Protein AF-A0A3R9HZ18-F1 (afdb_monomer)

pLDDT: mean 84.77, std 11.57, range [44.03, 97.69]

Nearest PDB structures (foldseek):
  2whn-assembly1_A  TM=9.221E-01  e=3.610E-01  Thermus thermophilus HB8
  3jc8-assembly1_Ca  TM=9.256E-01  e=1.696E+00  Myxococcus xanthus DK 1622

Mean predicted aligned error: 9.54 Å

InterPro domains:
  IPR003004 GspF/PilC family [PTHR30012] (4-108)
  IPR018076 Type II secretion system protein GspF domain [PF00482] (3-101)

Organism: Streptococcus oralis (NCBI:txid1303)

Secondary structure (DSSP, 8-state):
------HHHHHHHHHHHHHHHTT--HHHHHHT-TTS-HHHHHHHHHHHHTT-HHHHHHHHHHHHHHHHHHHHHHHHHHHHHHHHHHHHHHHHHHHHHHHHHHHHHHHTT-

Foldseek 3Di:
DDDPPDPVVVVLVVVLVVCVVVVHDNLRSQVVDPPDDNVLSVLCVVCVVVVNSVVSVVVVVVVVVVVVVVVVVVVVVVVVVVVVVVVVVVVVVVVCVVVVVVVVVVVVPD

Sequence (110 aa):
MQEQGSQLFKEIGQDLAQALQNGRGFSQTIGTYPFFKKELSLIIEYGEVKSKLGSELEIYAEKTWEAFFTRVNRTMNLVQPLVFIFVALIIVLLYAAMLMPMYQNMEVNF

Structure (mmCIF, N/CA/C/O backbone):
data_AF-A0A3R9HZ18-F1
#
_entry.id   AF-A0A3R9HZ18-F1
#
loop_
_atom_site.group_PDB
_atom_site.id
_atom_site.type_symbol
_atom_site.label_atom_id
_atom_site.label_alt_id
_atom_site.label_comp_id
_atom_site.label_asym_id
_atom_site.label_entity_id
_atom_site.label_seq_id
_atom_site.pdbx_PDB_ins_code
_atom_site.Cartn_x
_atom_site.Cartn_y
_atom_site.Cartn_z
_atom_site.occupancy
_atom_site.B_iso_or_equiv
_atom_site.auth_seq_id
_atom_site.auth_comp_id
_atom_site.auth_asym_id
_atom_site.auth_atom_id
_atom_site.pdbx_PDB_model_num
ATOM 1 N N . MET A 1 1 ? -8.267 17.753 13.205 1.00 45.12 1 MET A N 1
ATOM 2 C CA . MET A 1 1 ? -9.116 16.699 12.593 1.00 45.12 1 MET A CA 1
ATOM 3 C C . MET A 1 1 ? -9.742 17.149 11.263 1.00 45.12 1 MET A C 1
ATOM 5 O O . MET A 1 1 ? -10.753 16.602 10.846 1.00 45.12 1 MET A O 1
ATOM 9 N N . GLN A 1 2 ? -9.157 18.132 10.575 1.00 44.34 2 GLN A N 1
ATOM 10 C CA . GLN A 1 2 ? -9.609 18.622 9.272 1.00 44.34 2 GLN A CA 1
ATOM 11 C C . GLN A 1 2 ? -8.512 18.290 8.255 1.00 44.34 2 GLN A C 1
ATOM 13 O O . GLN A 1 2 ? -7.344 18.343 8.621 1.00 44.34 2 GLN A O 1
ATOM 18 N N . GLU A 1 3 ? -8.920 17.926 7.035 1.00 44.03 3 GLU A N 1
ATOM 19 C CA . GLU A 1 3 ? -8.095 17.555 5.864 1.00 44.03 3 GLU A CA 1
ATOM 20 C C . GLU A 1 3 ? -7.810 16.057 5.620 1.00 44.03 3 GLU A C 1
ATOM 22 O O . GLU A 1 3 ? -6.730 15.673 5.190 1.00 44.03 3 GLU A O 1
ATOM 27 N N . GLN A 1 4 ? -8.819 15.187 5.766 1.00 54.44 4 GLN A N 1
ATOM 28 C CA . GLN A 1 4 ? -8.909 14.014 4.879 1.00 54.44 4 GLN A CA 1
ATOM 29 C C . GLN A 1 4 ? -9.895 14.330 3.745 1.00 54.44 4 GLN A C 1
ATOM 31 O O . GLN A 1 4 ? -11.082 14.559 3.983 1.00 54.44 4 GLN A O 1
ATOM 36 N N . GLY A 1 5 ? -9.381 14.415 2.515 1.00 56.19 5 GLY A N 1
ATOM 37 C CA . GLY A 1 5 ? -10.088 14.956 1.344 1.00 56.19 5 GLY A CA 1
ATOM 38 C C . GLY A 1 5 ? -11.115 14.032 0.684 1.00 56.19 5 GLY A C 1
ATOM 39 O O . GLY A 1 5 ? -11.757 14.435 -0.280 1.00 56.19 5 GLY A O 1
ATOM 40 N N . SER A 1 6 ? -11.297 12.804 1.168 1.00 71.62 6 SER A N 1
ATOM 41 C CA . SER A 1 6 ? -12.202 11.846 0.534 1.00 71.62 6 SER A CA 1
ATOM 42 C C . SER A 1 6 ? -13.584 11.888 1.185 1.00 71.62 6 SER A C 1
ATOM 44 O O . SER A 1 6 ? -13.751 11.551 2.359 1.00 71.62 6 SER A O 1
ATOM 46 N N . GLN A 1 7 ? -14.583 12.302 0.402 1.00 81.56 7 GLN A N 1
ATOM 47 C CA . GLN A 1 7 ? -15.997 12.319 0.786 1.00 81.56 7 GLN A CA 1
ATOM 48 C C . GLN A 1 7 ? -16.462 10.957 1.331 1.00 81.56 7 GLN A C 1
ATOM 50 O O . GLN A 1 7 ? -17.209 10.908 2.304 1.00 81.56 7 GLN A O 1
ATOM 55 N N . LEU A 1 8 ? -15.900 9.869 0.798 1.00 83.81 8 LEU A N 1
ATOM 56 C CA . LEU A 1 8 ? -16.158 8.503 1.240 1.00 83.81 8 LEU A CA 1
ATOM 57 C C . LEU A 1 8 ? -15.837 8.293 2.729 1.00 83.81 8 LEU A C 1
ATOM 59 O O . LEU A 1 8 ? -16.642 7.718 3.447 1.00 83.81 8 LEU A O 1
ATOM 63 N N . PHE A 1 9 ? -14.695 8.781 3.228 1.00 82.69 9 PHE A N 1
ATOM 64 C CA . PHE A 1 9 ? -14.335 8.602 4.644 1.00 82.69 9 PHE A CA 1
ATOM 65 C C . PHE A 1 9 ? -15.269 9.365 5.585 1.00 82.69 9 PHE A C 1
ATOM 67 O O . PHE A 1 9 ? -15.557 8.889 6.683 1.00 82.69 9 PHE A O 1
ATOM 74 N N . LYS A 1 10 ? -15.761 10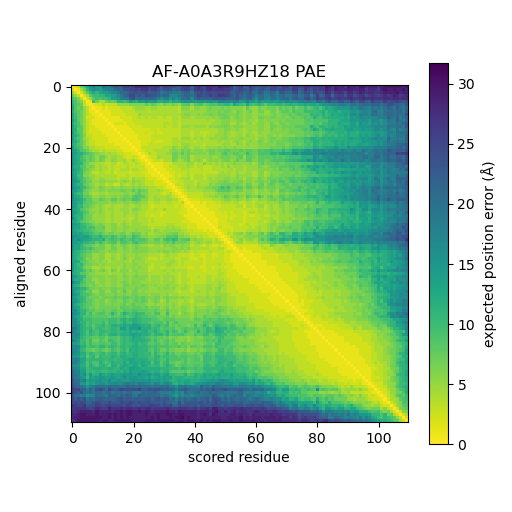.534 5.159 1.00 85.31 10 LYS A N 1
ATOM 75 C CA . LYS A 1 10 ? -16.756 11.292 5.927 1.00 85.31 10 LYS A CA 1
ATOM 76 C C . LYS A 1 10 ? -18.091 10.559 5.973 1.00 85.31 10 LYS A C 1
ATOM 78 O O . LYS A 1 10 ? -18.657 10.443 7.054 1.00 85.31 10 LYS A O 1
ATOM 83 N N . GLU A 1 11 ? -18.555 10.051 4.835 1.00 86.94 11 GLU A N 1
ATOM 84 C CA . GLU A 1 11 ? -19.799 9.278 4.752 1.00 86.94 11 GLU A CA 1
ATOM 85 C C . GLU A 1 11 ? -19.713 7.995 5.585 1.00 86.94 11 GLU A C 1
ATOM 87 O O . GLU A 1 11 ? -20.597 7.744 6.398 1.00 86.94 11 GLU A O 1
ATOM 92 N N . ILE A 1 12 ? -18.607 7.246 5.486 1.00 87.06 12 ILE A N 1
ATOM 93 C CA . ILE A 1 12 ? -18.365 6.056 6.317 1.00 87.06 12 ILE A CA 1
ATOM 94 C C . ILE A 1 12 ? -18.370 6.423 7.801 1.00 87.06 12 ILE A C 1
ATOM 96 O O . ILE A 1 12 ? -19.014 5.752 8.596 1.00 87.06 12 ILE A O 1
ATOM 100 N N . GLY A 1 13 ? -17.666 7.487 8.199 1.00 87.12 13 GLY A N 1
ATOM 101 C CA . GLY A 1 13 ? -17.616 7.908 9.599 1.00 87.12 13 GLY A CA 1
ATOM 102 C C . GLY A 1 13 ? -18.987 8.307 10.151 1.00 87.12 13 GLY A C 1
ATOM 103 O O . GLY A 1 13 ? -19.305 7.983 11.295 1.00 87.12 13 GLY A O 1
ATOM 104 N N . GLN A 1 14 ? -19.809 8.977 9.340 1.00 89.00 14 GLN A N 1
ATOM 105 C CA . GLN A 1 14 ? -21.178 9.348 9.704 1.00 89.00 14 GLN A CA 1
ATOM 106 C C . GLN A 1 14 ? -22.090 8.123 9.820 1.00 89.00 14 GLN A C 1
ATOM 108 O O . GLN A 1 14 ? -22.782 7.985 10.828 1.00 89.00 14 GLN A O 1
ATOM 113 N N . ASP A 1 15 ? -22.054 7.218 8.841 1.00 89.81 15 ASP A N 1
ATOM 114 C CA . ASP A 1 15 ? -22.836 5.977 8.854 1.00 89.81 15 ASP A CA 1
ATOM 115 C C . ASP A 1 15 ? -22.458 5.086 10.046 1.00 89.81 15 ASP A C 1
ATOM 117 O O . ASP A 1 15 ? -23.317 4.592 10.774 1.00 89.81 15 ASP A O 1
ATOM 121 N N . LEU A 1 16 ? -21.162 4.970 10.329 1.00 89.25 16 LEU A N 1
ATOM 122 C CA . LEU A 1 16 ? -20.624 4.218 11.458 1.00 89.25 16 LEU A CA 1
ATOM 123 C C . LEU A 1 16 ? -21.037 4.814 12.808 1.00 89.25 16 LEU A C 1
ATOM 125 O O . LEU A 1 16 ? -21.453 4.080 13.704 1.00 89.25 16 LEU A O 1
ATOM 129 N N . ALA A 1 17 ? -20.981 6.141 12.954 1.00 88.38 17 ALA A N 1
ATOM 130 C CA . ALA A 1 17 ? -21.457 6.826 14.153 1.00 88.38 17 ALA A CA 1
ATOM 131 C C . ALA A 1 17 ? -22.965 6.619 14.359 1.00 88.38 17 ALA A C 1
ATOM 133 O O . ALA A 1 17 ? -23.404 6.339 15.475 1.00 88.38 17 ALA A O 1
ATOM 134 N N . GLN A 1 18 ? -23.756 6.698 13.285 1.00 91.50 18 GLN A N 1
ATOM 135 C CA . GLN A 1 18 ? -25.194 6.450 13.335 1.00 91.50 18 GLN A CA 1
ATOM 136 C C . GLN A 1 18 ? -25.504 4.981 13.659 1.00 91.50 18 GLN A C 1
ATOM 138 O O . GLN A 1 18 ? -26.398 4.689 14.451 1.00 91.50 18 GLN A O 1
ATOM 143 N N . ALA A 1 19 ? -24.751 4.035 13.097 1.00 88.81 19 ALA A N 1
ATOM 144 C CA . ALA A 1 19 ? -24.893 2.615 13.387 1.00 88.81 19 ALA A CA 1
ATOM 145 C C . ALA A 1 19 ? -24.601 2.296 14.860 1.00 88.81 19 ALA A C 1
ATOM 147 O O . ALA A 1 19 ? -25.394 1.586 15.479 1.00 88.81 19 ALA A O 1
ATOM 148 N N . LEU A 1 20 ? -23.540 2.878 15.427 1.00 87.88 20 LEU A N 1
ATOM 149 C CA . LEU A 1 20 ? -23.200 2.746 16.845 1.00 87.88 20 LEU A CA 1
ATOM 150 C C . LEU A 1 20 ? -24.284 3.339 17.755 1.00 87.88 20 LEU A C 1
ATOM 152 O O . LEU A 1 20 ? -24.679 2.700 18.727 1.00 87.88 20 LEU A O 1
ATOM 156 N N . GLN A 1 21 ? -24.819 4.519 17.420 1.00 89.81 21 GLN A N 1
ATOM 157 C CA . GLN A 1 21 ? -25.942 5.124 18.156 1.00 89.81 21 GLN A CA 1
ATOM 158 C C . GLN A 1 21 ? -27.204 4.250 18.121 1.00 89.81 21 GLN A C 1
ATOM 160 O O . GLN A 1 21 ? -27.941 4.192 19.101 1.00 89.81 21 GLN A O 1
ATOM 165 N N . ASN A 1 22 ? -27.417 3.524 17.023 1.00 90.06 22 ASN A N 1
ATOM 166 C CA . ASN A 1 22 ? -28.520 2.577 16.861 1.00 90.06 22 ASN A CA 1
ATOM 167 C C . ASN A 1 22 ? -28.266 1.214 17.541 1.00 90.06 22 ASN A C 1
ATOM 169 O O . ASN A 1 22 ? -29.058 0.290 17.360 1.00 90.06 22 ASN A O 1
ATOM 173 N N . GLY A 1 23 ? -27.165 1.055 18.286 1.00 86.06 23 GLY A N 1
ATOM 174 C CA . GLY A 1 23 ? -26.821 -0.180 18.995 1.00 86.06 23 GLY A CA 1
ATOM 175 C C . GLY A 1 23 ? -26.231 -1.284 18.112 1.00 86.06 23 GLY A C 1
ATOM 176 O O . GLY A 1 23 ? -26.127 -2.426 18.556 1.00 86.06 23 GLY A O 1
ATOM 177 N N . ARG A 1 24 ? -25.842 -0.977 16.866 1.00 85.69 24 ARG A N 1
ATOM 178 C CA . ARG A 1 24 ? -25.114 -1.927 16.011 1.00 85.69 24 ARG A CA 1
ATOM 179 C C . ARG A 1 24 ? -23.641 -1.948 16.409 1.00 85.69 24 ARG A C 1
ATOM 181 O O . ARG A 1 24 ? -23.030 -0.898 16.587 1.00 85.69 24 ARG A O 1
ATOM 188 N N . GLY A 1 25 ? -23.071 -3.147 16.523 1.00 83.50 25 GLY A N 1
ATOM 189 C CA . GLY A 1 25 ? -21.670 -3.329 16.902 1.00 83.50 25 GLY A CA 1
ATOM 190 C C . GLY A 1 25 ? -20.698 -2.743 15.873 1.00 83.50 25 GLY A C 1
ATOM 191 O O . GLY A 1 25 ? -20.967 -2.744 14.663 1.00 83.50 25 GLY A O 1
ATOM 192 N N . PHE A 1 26 ? -19.545 -2.274 16.351 1.00 84.56 26 PHE A N 1
ATOM 193 C CA . PHE A 1 26 ? -18.519 -1.654 15.516 1.00 84.56 26 PHE A CA 1
ATOM 194 C C . PHE A 1 26 ? -17.956 -2.646 14.487 1.00 84.56 26 PHE A C 1
ATOM 196 O O . PHE A 1 26 ? -17.956 -2.361 13.287 1.00 84.56 26 PHE A O 1
ATOM 203 N N . SER A 1 27 ? -17.582 -3.851 14.940 1.00 84.31 27 SER A N 1
ATOM 204 C CA . SER A 1 27 ? -17.114 -4.940 14.068 1.00 84.31 27 SER A CA 1
ATOM 205 C C . SER A 1 27 ? -18.136 -5.303 12.984 1.00 84.31 27 SER A C 1
ATOM 207 O O . SER A 1 27 ? -17.784 -5.436 11.810 1.00 84.31 27 SER A O 1
ATOM 209 N N . GLN A 1 28 ? -19.416 -5.401 13.358 1.00 84.81 28 GLN A N 1
ATOM 210 C CA . GLN A 1 28 ? -20.486 -5.807 12.448 1.00 84.81 28 GLN A CA 1
ATOM 211 C C . GLN A 1 28 ? -20.697 -4.782 11.331 1.00 84.81 28 GLN A C 1
ATOM 213 O O . GLN A 1 28 ? -20.828 -5.161 10.170 1.00 84.81 28 GLN A O 1
ATOM 218 N N . THR A 1 29 ? -20.689 -3.491 11.672 1.00 86.69 29 THR A N 1
ATOM 219 C CA . THR A 1 29 ? -20.851 -2.404 10.695 1.00 86.69 29 THR A CA 1
ATOM 220 C C . THR A 1 29 ? -19.662 -2.363 9.739 1.00 86.69 29 THR A C 1
ATOM 222 O O . THR A 1 29 ? -19.850 -2.351 8.524 1.00 86.69 29 THR A O 1
ATOM 225 N N . ILE A 1 30 ? -18.436 -2.459 10.263 1.00 86.31 30 ILE A N 1
ATOM 226 C CA . ILE A 1 30 ? -17.222 -2.486 9.438 1.00 86.31 30 ILE A CA 1
ATOM 227 C C . ILE A 1 30 ? -17.195 -3.693 8.489 1.00 86.31 30 ILE A C 1
ATOM 229 O O . ILE A 1 30 ? -16.771 -3.560 7.342 1.00 86.31 30 ILE A O 1
ATOM 233 N N . GLY A 1 31 ? -17.699 -4.849 8.927 1.00 83.44 31 GLY A N 1
ATOM 234 C CA . GLY A 1 31 ? -17.797 -6.054 8.102 1.00 83.44 31 GLY A CA 1
ATOM 235 C C . GLY A 1 31 ? -18.764 -5.950 6.914 1.00 83.44 31 GLY A C 1
ATOM 236 O O . GLY A 1 31 ? -18.656 -6.753 5.988 1.00 83.44 31 GLY A O 1
ATOM 237 N N . THR A 1 32 ? -19.683 -4.975 6.898 1.00 84.06 32 THR A N 1
ATOM 238 C CA . THR A 1 32 ? -20.597 -4.756 5.756 1.00 84.06 32 THR A CA 1
ATOM 239 C C . THR A 1 32 ? -19.933 -4.056 4.573 1.00 84.06 32 THR A C 1
ATOM 241 O O . THR A 1 32 ? -20.415 -4.154 3.443 1.00 84.06 32 THR A O 1
ATOM 244 N N . TYR A 1 33 ? -18.812 -3.374 4.803 1.00 85.12 33 TYR A N 1
ATOM 245 C CA . TYR A 1 33 ? -18.120 -2.620 3.773 1.00 85.12 33 TYR A CA 1
ATOM 246 C C . TYR A 1 33 ? -17.221 -3.535 2.922 1.00 85.12 33 TYR A C 1
ATOM 248 O O . TYR A 1 33 ? -16.256 -4.103 3.435 1.00 85.12 33 TYR A O 1
ATOM 256 N N . PRO A 1 34 ? -17.451 -3.638 1.600 1.00 78.44 34 PRO A N 1
ATOM 257 C CA . PRO A 1 34 ? -16.718 -4.569 0.736 1.00 78.44 34 PRO A CA 1
ATOM 258 C C . PRO A 1 34 ? -15.253 -4.172 0.490 1.00 78.44 34 PRO A C 1
ATOM 260 O O . PRO A 1 34 ? -14.466 -4.984 0.010 1.00 78.44 34 PRO A O 1
ATOM 263 N N . PHE A 1 35 ? -14.884 -2.924 0.786 1.00 82.62 35 PHE A N 1
ATOM 264 C CA . PHE A 1 35 ? -13.529 -2.401 0.598 1.00 82.62 35 PHE A CA 1
ATOM 265 C C . PHE A 1 35 ? -12.614 -2.651 1.804 1.00 82.62 35 PHE A C 1
ATOM 267 O O . PHE A 1 35 ? -11.391 -2.602 1.660 1.00 82.62 35 PHE A O 1
ATOM 274 N N . PHE A 1 36 ? -13.175 -2.933 2.984 1.00 83.31 36 PHE A N 1
ATOM 275 C CA . PHE A 1 36 ? -12.381 -3.349 4.132 1.00 83.31 36 PHE A CA 1
ATOM 276 C C . PHE A 1 36 ? -12.120 -4.852 4.078 1.00 83.31 36 PHE A C 1
ATOM 278 O O . PHE A 1 36 ? -12.962 -5.657 3.679 1.00 83.31 36 PHE A O 1
ATOM 285 N N . LYS A 1 37 ? -10.924 -5.256 4.506 1.00 80.12 37 LYS A N 1
ATOM 286 C CA . LYS A 1 37 ? -10.615 -6.674 4.667 1.00 80.12 37 LYS A CA 1
ATOM 287 C C . LYS A 1 37 ? -11.423 -7.241 5.830 1.00 80.12 37 LYS A C 1
ATOM 289 O O . LYS A 1 37 ? -11.557 -6.591 6.863 1.00 80.12 37 LYS A O 1
ATOM 294 N N . LYS A 1 38 ? -11.846 -8.503 5.713 1.00 78.69 38 LYS A N 1
ATOM 295 C CA . LYS A 1 38 ? -12.473 -9.251 6.821 1.00 78.69 38 LYS A CA 1
ATOM 296 C C . LYS A 1 38 ? -11.598 -9.287 8.081 1.00 78.69 38 LYS A C 1
ATOM 298 O O . LYS A 1 38 ? -12.117 -9.313 9.188 1.00 78.69 38 LYS A O 1
ATOM 303 N N . GLU A 1 39 ? -10.278 -9.227 7.897 1.00 83.06 39 GLU A N 1
ATOM 304 C CA . GLU A 1 39 ? -9.284 -9.100 8.969 1.00 83.06 39 GLU A CA 1
ATOM 305 C C . GLU A 1 39 ? -9.566 -7.901 9.885 1.00 83.06 39 GLU A C 1
ATOM 307 O O . GLU A 1 39 ? -9.452 -8.035 11.096 1.00 83.06 39 GLU A O 1
ATOM 312 N N . LEU A 1 40 ? -9.992 -6.758 9.336 1.00 86.00 40 LEU A N 1
ATOM 313 C CA . LEU A 1 40 ? -10.269 -5.558 10.125 1.00 86.00 40 LEU A CA 1
ATOM 314 C C . LEU A 1 40 ? -11.445 -5.770 11.086 1.00 86.00 40 LEU A C 1
ATOM 316 O O . LEU A 1 40 ? -11.344 -5.409 12.251 1.00 86.00 40 LEU A O 1
ATOM 320 N N . SER A 1 41 ? -12.535 -6.387 10.622 1.00 86.25 41 SER A N 1
ATOM 321 C CA . SER A 1 41 ? -13.687 -6.717 11.476 1.00 86.25 41 SER A CA 1
ATOM 322 C C . SER A 1 41 ? -13.278 -7.652 12.623 1.00 86.25 41 SER A C 1
ATOM 324 O O . SER A 1 41 ? -13.625 -7.392 13.772 1.00 86.25 41 SER A O 1
ATOM 326 N N . LEU A 1 42 ? -12.441 -8.659 12.351 1.00 84.94 42 LEU A N 1
ATOM 327 C CA . LEU A 1 42 ? -11.936 -9.575 13.380 1.00 84.94 42 LEU A CA 1
ATOM 328 C C . LEU A 1 42 ? -11.033 -8.872 14.410 1.00 84.94 42 LEU A C 1
ATOM 330 O O . LEU A 1 42 ? -11.142 -9.118 15.610 1.00 84.94 42 LEU A O 1
ATOM 334 N N . ILE A 1 43 ? -10.146 -7.987 13.949 1.00 86.56 43 ILE A N 1
ATOM 335 C CA . ILE A 1 43 ? -9.252 -7.195 14.808 1.00 86.56 43 ILE A CA 1
ATOM 336 C C . ILE A 1 43 ? -10.065 -6.255 15.698 1.00 86.56 43 ILE A C 1
ATOM 338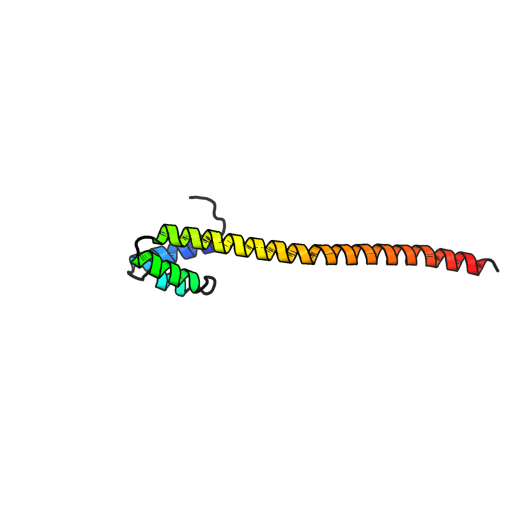 O O . ILE A 1 43 ? -9.761 -6.105 16.880 1.00 86.56 43 ILE A O 1
ATOM 342 N N . ILE A 1 44 ? -11.127 -5.666 15.147 1.00 87.88 44 ILE A N 1
ATOM 343 C CA . ILE A 1 44 ? -12.049 -4.823 15.899 1.00 87.88 44 ILE A CA 1
ATOM 344 C C . ILE A 1 44 ? -12.766 -5.628 16.981 1.00 87.88 44 ILE A C 1
ATOM 346 O O . ILE A 1 44 ? -12.732 -5.232 18.140 1.00 87.88 44 ILE A O 1
ATOM 350 N N . GLU A 1 45 ? -13.359 -6.768 16.630 1.00 87.00 45 GLU A N 1
ATOM 351 C CA . GLU A 1 45 ? -14.069 -7.633 17.579 1.00 87.00 45 GLU A CA 1
ATOM 352 C C . GLU A 1 45 ? -13.151 -8.078 18.727 1.00 87.00 45 GLU A C 1
ATOM 354 O O . GLU A 1 45 ? -13.494 -7.974 19.906 1.00 87.00 45 GLU A O 1
ATOM 359 N N . TYR A 1 46 ? -11.930 -8.498 18.395 1.00 86.06 46 TYR A N 1
ATOM 360 C CA . TYR A 1 46 ? -10.931 -8.895 19.381 1.00 86.06 46 TYR A CA 1
ATOM 361 C C . TYR A 1 46 ? -10.479 -7.727 20.267 1.00 86.06 46 TYR A C 1
ATOM 363 O O . TYR A 1 46 ? -10.319 -7.874 21.483 1.00 86.06 46 TYR A O 1
ATOM 371 N N . GLY A 1 47 ? -10.283 -6.557 19.659 1.00 85.19 47 GLY A N 1
ATOM 372 C CA . GLY A 1 47 ? -9.902 -5.325 20.333 1.00 85.19 47 GLY A CA 1
ATOM 373 C C . GLY A 1 47 ? -10.990 -4.789 21.264 1.00 85.19 47 GLY A C 1
ATOM 374 O O . GLY A 1 47 ? -10.659 -4.298 22.345 1.00 85.19 47 GLY A O 1
ATOM 375 N N . GLU A 1 48 ? -12.265 -4.918 20.888 1.00 84.62 48 GLU A N 1
ATOM 376 C CA . GLU A 1 48 ? -13.426 -4.581 21.722 1.00 84.62 48 GLU A CA 1
ATOM 377 C C . GLU A 1 48 ? -13.492 -5.490 22.956 1.00 84.62 48 GLU A C 1
ATOM 379 O O . GLU A 1 48 ? -13.554 -4.988 24.077 1.00 84.62 48 GLU A O 1
ATOM 384 N N . VAL A 1 49 ? -13.371 -6.813 22.780 1.00 84.88 49 VAL A N 1
ATOM 385 C CA . VAL A 1 49 ? -13.395 -7.784 23.894 1.00 84.88 49 VAL A CA 1
ATOM 386 C C . VAL A 1 49 ? -12.243 -7.561 24.879 1.00 84.88 49 VAL A C 1
ATOM 388 O O . VAL A 1 49 ? -12.394 -7.767 26.083 1.00 84.88 49 VAL A O 1
ATOM 391 N N . LYS A 1 50 ? -11.078 -7.132 24.386 1.00 84.00 50 LYS A N 1
ATOM 392 C CA . LYS A 1 50 ? -9.886 -6.881 25.209 1.00 84.00 50 LYS A CA 1
ATOM 393 C C . LYS A 1 50 ? -9.749 -5.443 25.709 1.00 84.00 50 LYS A C 1
ATOM 395 O O . LYS A 1 50 ? -8.740 -5.146 26.351 1.00 84.00 50 LYS A O 1
ATOM 400 N N . SER A 1 51 ? -10.692 -4.551 25.395 1.00 83.06 51 SER A N 1
ATOM 401 C CA . SER A 1 51 ? -10.582 -3.101 25.636 1.00 83.06 51 SER A CA 1
ATOM 402 C C . SER A 1 51 ? -9.277 -2.484 25.098 1.00 83.06 51 SER A C 1
ATOM 404 O O . SER A 1 51 ? -8.756 -1.516 25.648 1.00 83.06 51 SER A O 1
ATOM 406 N N . LYS A 1 52 ? -8.722 -3.061 24.024 1.00 87.50 52 LYS A N 1
ATOM 407 C CA . LYS A 1 52 ? -7.446 -2.678 23.386 1.00 87.50 52 LYS A CA 1
ATOM 408 C C . LYS A 1 52 ? -7.598 -2.293 21.915 1.00 87.50 52 LYS A C 1
ATOM 410 O O . LYS A 1 52 ? -6.607 -2.197 21.198 1.00 87.50 52 LYS A O 1
ATOM 415 N N . LEU A 1 53 ? -8.828 -2.025 21.486 1.00 86.75 53 LEU A N 1
ATOM 416 C CA . LEU A 1 53 ? -9.191 -1.682 20.114 1.00 86.75 53 LEU A CA 1
ATOM 417 C C . LEU A 1 53 ? -8.244 -0.669 19.456 1.00 86.75 53 LEU A C 1
ATOM 419 O O . LEU A 1 53 ? -7.782 -0.910 18.348 1.00 86.75 53 LEU A O 1
ATOM 423 N N . GLY A 1 54 ? -7.916 0.430 20.142 1.00 85.19 54 GLY A N 1
ATOM 424 C CA . GLY A 1 54 ? -7.024 1.457 19.591 1.00 85.19 54 GLY A CA 1
ATOM 425 C C . GLY A 1 54 ? -5.633 0.925 19.232 1.00 85.19 54 GLY A C 1
ATOM 426 O O . GLY A 1 54 ? -5.148 1.187 18.138 1.00 85.19 54 GLY A O 1
ATOM 427 N N . SER A 1 55 ? -5.029 0.123 20.113 1.00 87.75 55 SER A N 1
ATOM 428 C CA . SER A 1 55 ? -3.695 -0.451 19.891 1.00 87.75 55 SER A CA 1
ATOM 429 C C . SER A 1 55 ? -3.704 -1.506 18.782 1.00 87.75 55 SER A C 1
ATOM 431 O O . SER A 1 55 ? -2.804 -1.535 17.950 1.00 87.75 55 SER A O 1
ATOM 433 N N . GLU A 1 56 ? -4.741 -2.341 18.726 1.00 87.94 56 GLU A N 1
ATOM 434 C CA . GLU A 1 56 ? -4.889 -3.352 17.674 1.00 87.94 56 GLU A CA 1
ATOM 435 C C . GLU A 1 56 ? -5.113 -2.708 16.291 1.00 87.94 56 GLU A C 1
ATOM 437 O O . GLU A 1 56 ? -4.546 -3.151 15.289 1.00 87.94 56 GLU A O 1
ATOM 442 N N . LEU A 1 57 ? -5.885 -1.616 16.230 1.00 88.19 57 LEU A N 1
ATOM 443 C CA . LEU A 1 57 ? -6.077 -0.831 15.007 1.00 88.19 57 LEU A CA 1
ATOM 444 C C . LEU A 1 57 ? -4.793 -0.132 14.550 1.00 88.19 57 LEU A C 1
ATOM 446 O O . LEU A 1 57 ? -4.542 -0.065 13.348 1.00 88.19 57 LEU A O 1
ATOM 450 N N . GLU A 1 58 ? -3.979 0.364 15.481 1.00 88.69 58 GLU A N 1
ATOM 451 C CA . GLU A 1 58 ? -2.678 0.968 15.177 1.00 88.69 58 GLU A CA 1
ATOM 452 C C . GLU A 1 58 ? -1.720 -0.059 14.559 1.00 88.69 58 GLU A C 1
ATOM 454 O O . GLU A 1 58 ? -1.177 0.174 13.479 1.00 88.69 58 GLU A O 1
ATOM 459 N N . ILE A 1 59 ? -1.618 -1.250 15.161 1.00 89.12 59 ILE A N 1
ATOM 460 C CA . ILE A 1 59 ? -0.825 -2.366 14.621 1.00 89.12 59 ILE A CA 1
ATOM 461 C C . ILE A 1 59 ? -1.331 -2.775 13.231 1.00 89.12 59 ILE A C 1
ATOM 463 O O . ILE A 1 59 ? -0.545 -3.035 12.316 1.00 89.12 59 ILE A O 1
ATOM 467 N N . TYR A 1 60 ? -2.651 -2.845 13.045 1.00 89.19 60 TYR A N 1
ATOM 468 C CA . TYR A 1 60 ? -3.237 -3.155 11.743 1.00 89.19 60 TYR A CA 1
ATOM 469 C C . TYR A 1 60 ? -2.899 -2.096 10.687 1.00 89.19 60 TYR A C 1
ATOM 471 O O . TYR A 1 60 ? -2.581 -2.445 9.543 1.00 89.19 60 TYR A O 1
ATOM 479 N N . ALA A 1 61 ? -2.963 -0.815 11.055 1.00 87.94 61 ALA A N 1
ATOM 480 C CA . ALA A 1 61 ? -2.620 0.288 10.171 1.00 87.94 61 ALA A CA 1
ATOM 481 C C . ALA A 1 61 ? -1.149 0.208 9.745 1.00 87.94 61 ALA A C 1
ATOM 483 O O . ALA A 1 61 ? -0.869 0.272 8.549 1.00 87.94 61 ALA A O 1
ATOM 484 N N . GLU A 1 62 ? -0.235 -0.031 10.689 1.00 91.00 62 GLU A N 1
ATOM 485 C CA . GL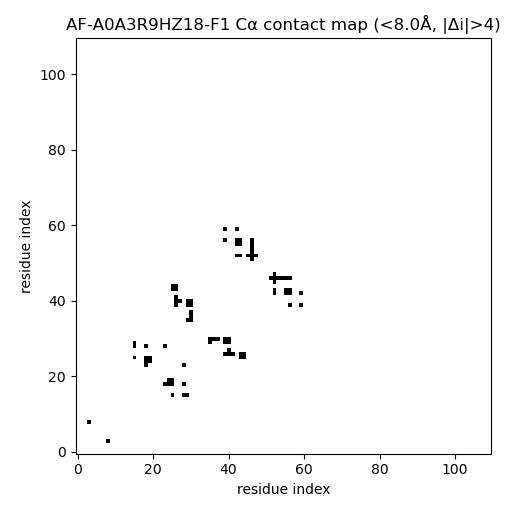U A 1 62 ? 1.197 -0.181 10.419 1.00 91.00 62 GLU A CA 1
ATOM 486 C C . GLU A 1 62 ? 1.480 -1.356 9.471 1.00 91.00 62 GLU A C 1
ATOM 488 O O . GLU A 1 62 ? 2.122 -1.182 8.435 1.00 91.00 6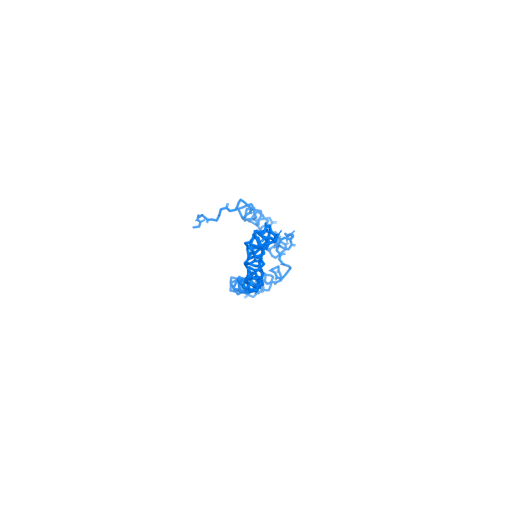2 GLU A O 1
ATOM 493 N N . LYS A 1 63 ? 0.901 -2.535 9.732 1.00 88.88 63 LYS A N 1
ATOM 494 C CA . LYS A 1 63 ? 1.046 -3.702 8.842 1.00 88.88 63 LYS A CA 1
ATOM 495 C C . LYS A 1 63 ? 0.484 -3.458 7.447 1.00 88.88 63 LYS A C 1
ATOM 497 O O . LYS A 1 63 ? 1.062 -3.885 6.447 1.00 88.88 63 LYS A O 1
ATOM 502 N N . THR A 1 64 ? -0.668 -2.796 7.360 1.00 89.12 64 THR A N 1
ATOM 503 C CA . THR A 1 64 ? -1.294 -2.474 6.071 1.00 89.12 64 THR A CA 1
ATOM 504 C C . THR A 1 64 ? -0.431 -1.491 5.285 1.00 89.12 64 THR A C 1
ATOM 506 O O . THR A 1 64 ? -0.273 -1.641 4.072 1.00 89.12 64 THR A O 1
ATOM 509 N N . TRP A 1 65 ? 0.165 -0.524 5.979 1.00 90.44 65 TRP A N 1
ATOM 510 C CA . TRP A 1 65 ? 1.081 0.457 5.416 1.00 90.44 65 TRP A CA 1
ATOM 511 C C . TRP A 1 65 ? 2.369 -0.187 4.897 1.00 90.44 65 TRP A C 1
ATOM 513 O O . TRP A 1 65 ? 2.762 0.049 3.754 1.00 90.44 65 TRP A O 1
ATOM 523 N N . GLU A 1 66 ? 2.978 -1.076 5.680 1.00 92.19 66 GLU A N 1
ATOM 524 C CA . GLU A 1 66 ? 4.169 -1.826 5.279 1.00 92.19 66 GLU A CA 1
ATOM 525 C C . GLU A 1 66 ? 3.887 -2.731 4.069 1.00 92.19 66 GLU A C 1
ATOM 527 O O . GLU A 1 66 ? 4.651 -2.751 3.099 1.00 92.19 66 GLU A O 1
ATOM 532 N N . ALA A 1 67 ? 2.748 -3.431 4.063 1.00 89.69 67 ALA A N 1
ATOM 533 C CA . ALA A 1 67 ? 2.338 -4.267 2.938 1.00 89.69 67 ALA A CA 1
ATOM 534 C C .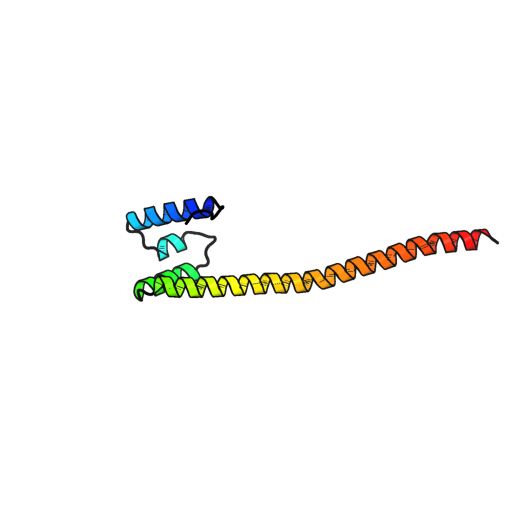 ALA A 1 67 ? 2.080 -3.439 1.666 1.00 89.69 67 ALA A C 1
ATOM 536 O O . ALA A 1 67 ? 2.439 -3.863 0.561 1.00 89.69 67 ALA A O 1
ATOM 537 N N . PHE A 1 68 ? 1.484 -2.251 1.810 1.00 90.62 68 PHE A N 1
ATOM 538 C CA . PHE A 1 68 ? 1.289 -1.309 0.711 1.00 90.62 68 PHE A CA 1
ATOM 539 C C . PHE A 1 68 ? 2.632 -0.864 0.127 1.00 90.62 68 PHE A C 1
ATOM 541 O O . PHE A 1 68 ? 2.859 -1.033 -1.073 1.00 90.62 68 PHE A O 1
ATOM 548 N N . PHE A 1 69 ? 3.550 -0.386 0.969 1.00 93.00 69 PHE A N 1
ATOM 549 C CA . PHE A 1 69 ? 4.883 0.028 0.533 1.00 93.00 69 PHE A CA 1
ATOM 550 C C . PHE A 1 69 ? 5.665 -1.106 -0.116 1.00 93.00 69 PHE A C 1
ATOM 552 O O . PHE A 1 69 ? 6.259 -0.916 -1.175 1.00 93.00 69 PHE A O 1
ATOM 559 N N . THR A 1 70 ? 5.605 -2.309 0.452 1.00 93.50 70 THR A N 1
ATOM 560 C CA . THR A 1 70 ? 6.232 -3.502 -0.124 1.00 93.50 70 THR A CA 1
ATOM 561 C C . THR A 1 70 ? 5.711 -3.779 -1.534 1.00 93.50 70 THR A C 1
ATOM 563 O O . THR A 1 70 ? 6.489 -4.053 -2.453 1.00 93.50 70 THR A O 1
ATOM 566 N N . ARG A 1 71 ? 4.394 -3.669 -1.748 1.00 90.88 71 ARG A N 1
ATOM 567 C CA . ARG A 1 71 ? 3.776 -3.869 -3.065 1.00 90.88 71 ARG A CA 1
ATOM 568 C C . ARG A 1 71 ? 4.175 -2.779 -4.061 1.00 90.88 71 ARG A C 1
ATOM 570 O O . ARG A 1 71 ? 4.457 -3.095 -5.220 1.00 90.88 71 ARG A O 1
ATOM 577 N N . VAL A 1 72 ? 4.228 -1.523 -3.620 1.00 92.19 72 VAL A N 1
ATOM 578 C CA . VAL A 1 72 ? 4.695 -0.390 -4.435 1.00 92.19 72 VAL A CA 1
ATOM 579 C C . VAL A 1 72 ? 6.153 -0.597 -4.839 1.00 92.19 72 VAL A C 1
ATOM 581 O O . VAL A 1 72 ? 6.464 -0.565 -6.027 1.00 92.19 72 VAL A O 1
ATOM 584 N N . ASN A 1 73 ? 7.027 -0.915 -3.885 1.00 92.50 73 ASN A N 1
ATOM 585 C CA . ASN A 1 73 ? 8.448 -1.132 -4.139 1.00 92.50 73 ASN A CA 1
ATOM 586 C C . ASN A 1 73 ? 8.687 -2.309 -5.096 1.00 92.50 73 ASN A C 1
ATOM 588 O O . ASN A 1 73 ? 9.464 -2.213 -6.042 1.00 92.50 73 ASN A O 1
ATOM 592 N N . ARG A 1 74 ? 7.944 -3.410 -4.925 1.00 92.25 74 ARG A N 1
ATOM 593 C CA . ARG A 1 74 ? 7.997 -4.551 -5.850 1.00 92.25 74 ARG A CA 1
ATOM 594 C C . ARG A 1 74 ? 7.571 -4.170 -7.267 1.00 92.25 74 ARG A C 1
ATOM 596 O O . ARG A 1 74 ? 8.160 -4.658 -8.226 1.00 92.25 74 ARG A O 1
ATOM 603 N N . THR A 1 75 ? 6.566 -3.308 -7.400 1.00 91.12 75 THR A N 1
ATOM 604 C CA . THR A 1 75 ? 6.133 -2.791 -8.706 1.00 91.12 75 THR A CA 1
ATOM 605 C C . THR A 1 75 ? 7.225 -1.916 -9.317 1.00 91.12 75 THR A C 1
ATOM 607 O O . THR A 1 75 ? 7.565 -2.095 -10.483 1.00 91.12 75 THR A O 1
ATOM 610 N N . MET A 1 76 ? 7.849 -1.046 -8.520 1.00 91.75 76 MET A N 1
ATOM 611 C CA . MET A 1 76 ? 8.962 -0.196 -8.953 1.00 91.75 76 MET A CA 1
ATOM 612 C C . MET A 1 76 ? 10.151 -1.018 -9.479 1.00 91.75 76 MET A C 1
ATOM 614 O O . MET A 1 76 ? 10.695 -0.714 -10.540 1.00 91.75 76 MET A O 1
ATOM 618 N N . ASN A 1 77 ? 10.474 -2.131 -8.811 1.00 91.62 77 ASN A N 1
ATOM 619 C CA . ASN A 1 77 ? 11.521 -3.062 -9.245 1.00 91.62 77 ASN A CA 1
ATOM 620 C C . ASN A 1 77 ? 11.235 -3.732 -10.601 1.00 91.62 77 ASN A C 1
ATOM 622 O O . ASN A 1 77 ? 12.172 -4.177 -11.256 1.00 91.62 77 ASN A O 1
ATOM 626 N N . LEU A 1 78 ? 9.971 -3.816 -11.032 1.00 90.75 78 LEU A N 1
ATOM 627 C CA . LEU A 1 78 ? 9.594 -4.30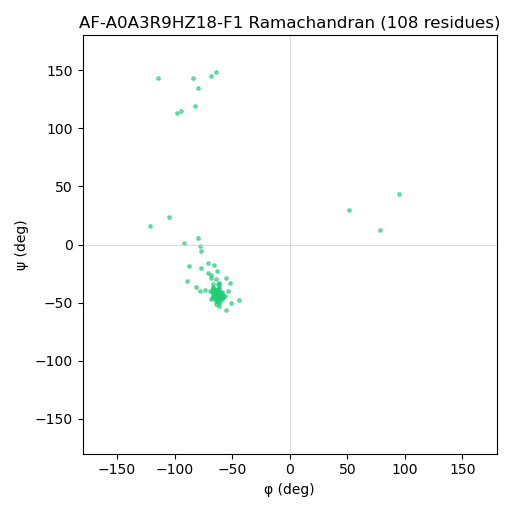8 -12.366 1.00 90.75 78 LEU A CA 1
ATOM 628 C C . LEU A 1 78 ? 9.538 -3.187 -13.409 1.00 90.75 78 LEU A C 1
ATOM 630 O O . LEU A 1 78 ? 9.843 -3.417 -14.577 1.00 90.75 78 LEU A O 1
ATOM 634 N N . VAL A 1 79 ? 9.182 -1.970 -12.997 1.00 94.12 79 VAL A N 1
ATOM 635 C CA . VAL A 1 79 ? 9.179 -0.794 -13.878 1.00 94.12 79 VAL A CA 1
ATOM 636 C C . VAL A 1 79 ? 10.595 -0.473 -14.357 1.00 94.12 79 VAL A C 1
ATOM 638 O O . VAL A 1 79 ? 10.790 -0.192 -15.536 1.00 94.12 79 VAL A O 1
ATOM 641 N N . GLN A 1 80 ? 11.597 -0.580 -13.482 1.00 90.94 80 GLN A N 1
ATOM 642 C CA . GLN A 1 80 ? 12.991 -0.297 -13.828 1.00 90.94 80 GLN A CA 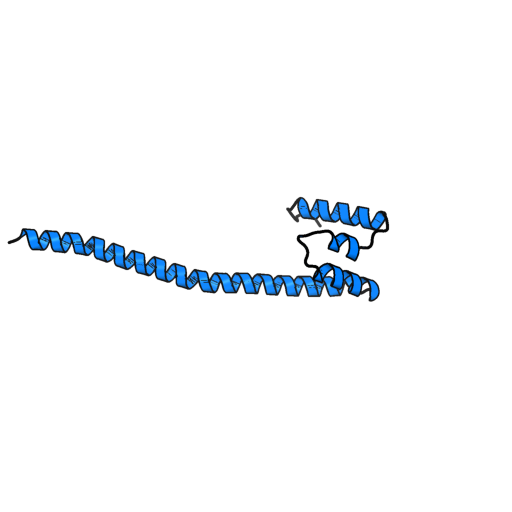1
ATOM 643 C C . GLN A 1 80 ? 13.515 -1.106 -15.039 1.00 90.94 80 GLN A C 1
ATOM 645 O O . GLN A 1 80 ? 13.944 -0.479 -16.010 1.00 90.94 80 GLN A O 1
ATOM 650 N N . PRO A 1 81 ? 13.478 -2.456 -15.066 1.00 94.38 81 PRO A N 1
ATOM 651 C CA . PRO A 1 81 ? 13.948 -3.223 -16.222 1.00 94.38 81 PRO A CA 1
ATOM 652 C C . PRO A 1 81 ? 13.139 -2.943 -17.496 1.00 94.38 81 PRO A C 1
ATOM 654 O O . PRO A 1 81 ? 13.720 -2.908 -18.578 1.00 94.38 81 PRO A O 1
ATOM 657 N N . LEU A 1 82 ? 11.831 -2.679 -17.389 1.00 96.44 82 LEU A N 1
ATOM 658 C CA . LEU A 1 82 ? 11.002 -2.281 -18.534 1.00 96.44 82 LEU A CA 1
ATOM 659 C C . LEU A 1 82 ? 11.487 -0.971 -19.167 1.00 96.44 82 LEU A C 1
ATOM 661 O O . LEU A 1 82 ? 11.623 -0.897 -20.388 1.00 96.44 82 LEU A O 1
ATOM 665 N N . VAL A 1 83 ? 11.796 0.037 -18.345 1.00 96.31 83 VAL A N 1
ATOM 666 C CA . VAL A 1 83 ? 12.337 1.319 -18.820 1.00 96.31 83 VAL A CA 1
ATOM 667 C C . VAL A 1 83 ? 13.687 1.117 -19.509 1.00 96.31 83 VAL A C 1
ATOM 669 O O . VAL A 1 83 ? 13.905 1.663 -20.588 1.00 96.31 83 VAL A O 1
ATOM 672 N N . PHE A 1 84 ? 14.575 0.291 -18.948 1.00 96.69 84 PHE A N 1
ATOM 673 C CA . PHE A 1 84 ? 15.869 -0.002 -19.574 1.00 96.69 84 PHE A CA 1
ATOM 674 C C . PHE A 1 84 ? 15.731 -0.699 -20.930 1.00 96.69 84 PHE A C 1
ATOM 676 O O . PHE A 1 84 ? 16.403 -0.304 -21.881 1.00 96.69 84 PHE A O 1
ATOM 683 N N . ILE A 1 85 ? 14.847 -1.696 -21.045 1.00 97.00 85 ILE A N 1
ATOM 684 C CA . ILE A 1 85 ? 14.586 -2.378 -22.321 1.00 97.00 85 ILE A CA 1
ATOM 685 C C . ILE A 1 85 ? 14.031 -1.389 -23.350 1.00 97.00 85 ILE A C 1
ATOM 687 O O . ILE A 1 85 ? 14.476 -1.377 -24.496 1.00 97.00 85 ILE A O 1
ATOM 691 N N . PHE A 1 86 ? 13.105 -0.522 -22.939 1.00 97.31 86 PHE A N 1
ATOM 692 C CA . PHE A 1 86 ? 12.541 0.506 -23.808 1.00 97.31 86 PHE A CA 1
ATOM 693 C C . PHE A 1 86 ? 13.612 1.478 -24.328 1.00 97.31 86 PHE A C 1
ATOM 695 O O . PHE A 1 86 ? 13.686 1.731 -25.530 1.00 97.31 86 PHE A O 1
ATOM 702 N N . VAL A 1 87 ? 14.497 1.964 -23.451 1.00 97.69 87 VAL A N 1
ATOM 703 C CA . VAL A 1 87 ? 15.615 2.839 -23.839 1.00 97.69 87 VAL A CA 1
ATOM 704 C C . VAL A 1 87 ? 16.591 2.120 -24.776 1.00 97.69 87 VAL A C 1
ATOM 706 O O . VAL A 1 87 ? 16.989 2.688 -25.792 1.00 97.69 87 VAL A O 1
ATOM 709 N N . ALA A 1 88 ? 16.945 0.865 -24.487 1.00 97.06 88 ALA A N 1
ATOM 710 C CA . ALA A 1 88 ? 17.832 0.074 -25.341 1.00 97.06 88 ALA A CA 1
ATOM 711 C C . ALA A 1 88 ? 17.253 -0.117 -26.753 1.00 97.06 88 ALA A C 1
ATOM 713 O O . ALA A 1 88 ? 17.969 0.048 -27.741 1.00 97.06 88 ALA A O 1
ATOM 714 N N . LEU A 1 89 ? 15.949 -0.396 -26.860 1.00 97.44 89 LEU A N 1
ATOM 715 C CA . LEU A 1 89 ? 15.255 -0.499 -28.145 1.00 97.44 89 LEU A CA 1
ATOM 716 C C . LEU A 1 89 ? 15.305 0.815 -28.929 1.00 97.44 89 LEU A C 1
ATOM 718 O O . LEU A 1 89 ? 15.597 0.793 -30.123 1.00 97.44 89 LEU A O 1
ATOM 722 N N . ILE A 1 90 ? 15.080 1.956 -28.270 1.00 97.19 90 ILE A N 1
ATOM 723 C CA . ILE A 1 90 ? 15.182 3.273 -28.915 1.00 97.19 90 ILE A CA 1
ATOM 724 C C . ILE A 1 90 ? 16.583 3.486 -29.497 1.00 97.19 90 ILE A C 1
ATOM 726 O O . ILE A 1 90 ? 16.701 3.905 -30.645 1.00 97.19 90 ILE A O 1
ATOM 730 N N . ILE A 1 91 ? 17.640 3.160 -28.749 1.00 96.38 91 ILE A N 1
ATOM 731 C CA . ILE A 1 91 ? 19.025 3.312 -29.222 1.00 96.38 91 ILE A CA 1
ATOM 732 C C . ILE A 1 91 ? 19.274 2.466 -30.480 1.00 96.38 91 ILE A C 1
ATOM 734 O O . ILE A 1 91 ? 19.834 2.971 -31.453 1.00 96.38 91 ILE A O 1
ATOM 738 N N . VAL A 1 92 ? 18.824 1.205 -30.496 1.00 95.88 92 VAL A N 1
ATOM 739 C CA . VAL A 1 92 ? 18.972 0.310 -31.660 1.00 95.88 92 VAL A CA 1
ATOM 740 C C . VAL A 1 92 ? 18.217 0.846 -32.877 1.00 95.88 92 VAL A C 1
ATOM 742 O O . VAL A 1 92 ? 18.760 0.850 -33.981 1.00 95.88 92 VAL A O 1
ATOM 745 N N . LEU A 1 93 ? 16.987 1.328 -32.687 1.00 95.31 93 LEU A N 1
ATOM 746 C CA . LEU A 1 93 ? 16.180 1.894 -33.770 1.00 95.31 93 LEU A CA 1
ATOM 747 C C . LEU A 1 93 ? 16.806 3.167 -34.346 1.00 95.31 93 LEU A C 1
ATOM 749 O O . LEU A 1 93 ? 16.878 3.307 -35.565 1.00 95.31 93 LEU A O 1
ATOM 753 N N . LEU A 1 94 ? 17.299 4.067 -33.490 1.00 94.88 94 LEU A N 1
ATOM 754 C CA . LEU A 1 94 ? 18.016 5.267 -33.930 1.00 94.88 94 LEU A CA 1
ATOM 755 C C . LEU A 1 94 ? 19.278 4.900 -34.714 1.00 94.88 94 LEU A C 1
ATOM 757 O O . LEU A 1 94 ? 19.528 5.468 -35.774 1.00 94.88 94 LEU A O 1
ATOM 761 N N . TYR A 1 95 ? 20.041 3.914 -34.242 1.00 94.12 95 TYR A N 1
ATOM 762 C CA . TYR A 1 95 ? 21.233 3.440 -34.938 1.00 94.12 95 TYR A CA 1
ATOM 763 C C . TYR A 1 95 ? 20.906 2.853 -36.319 1.00 94.12 95 TYR A C 1
ATOM 765 O O . TYR A 1 95 ? 21.548 3.208 -37.307 1.00 94.12 95 TYR A O 1
ATOM 773 N N . ALA A 1 96 ? 19.870 2.015 -36.419 1.00 91.25 96 ALA A N 1
ATOM 774 C CA . ALA A 1 96 ? 19.408 1.470 -37.694 1.00 91.25 96 ALA A CA 1
ATOM 775 C C . ALA A 1 96 ? 18.943 2.576 -38.659 1.00 91.25 96 ALA A C 1
ATOM 777 O O . ALA A 1 96 ? 19.300 2.555 -39.838 1.00 91.25 96 ALA A O 1
ATOM 778 N N . ALA A 1 97 ? 18.207 3.570 -38.152 1.00 91.81 97 ALA A N 1
ATOM 779 C CA . ALA A 1 97 ? 17.760 4.724 -38.926 1.00 91.81 97 ALA A CA 1
ATOM 780 C C . ALA A 1 97 ? 18.922 5.600 -39.422 1.00 91.81 97 ALA A C 1
ATOM 782 O O . ALA A 1 97 ? 18.804 6.207 -40.480 1.00 91.81 97 ALA A O 1
ATOM 783 N N . MET A 1 98 ? 20.042 5.655 -38.693 1.00 90.44 98 MET A N 1
ATOM 784 C CA . MET A 1 98 ? 21.253 6.364 -39.123 1.00 90.44 98 MET A CA 1
ATOM 785 C C . MET A 1 98 ? 22.110 5.553 -40.104 1.00 90.44 98 MET A C 1
ATOM 787 O O . MET A 1 98 ? 22.684 6.128 -41.025 1.00 90.44 98 MET A O 1
ATOM 791 N N . LEU A 1 99 ? 22.201 4.229 -39.946 1.00 85.19 99 LEU A N 1
ATOM 792 C CA . LEU A 1 99 ? 22.979 3.374 -40.848 1.00 85.19 99 LEU A CA 1
ATOM 793 C C . LEU A 1 99 ? 22.314 3.177 -42.213 1.00 85.19 99 LEU A C 1
ATOM 795 O O . LEU A 1 99 ? 23.006 3.166 -43.227 1.00 85.19 99 LEU A O 1
ATOM 799 N N . MET A 1 100 ? 20.989 3.024 -42.256 1.00 79.81 100 MET A N 1
ATOM 800 C CA . MET A 1 100 ? 20.235 2.837 -43.501 1.00 79.81 100 MET A CA 1
ATOM 801 C C . MET A 1 100 ? 20.560 3.894 -44.582 1.00 79.81 100 MET A C 1
ATOM 803 O O . MET A 1 100 ? 20.903 3.493 -45.695 1.00 79.81 100 MET A O 1
ATOM 807 N N . PRO A 1 101 ? 20.548 5.212 -44.299 1.00 79.19 101 PRO A N 1
ATOM 808 C CA . PRO A 1 101 ? 20.932 6.217 -45.285 1.00 79.19 101 PRO A CA 1
ATOM 809 C C . PRO A 1 101 ? 22.427 6.171 -45.628 1.00 79.19 101 PRO A C 1
ATOM 811 O O . PRO A 1 101 ? 22.790 6.498 -46.753 1.00 79.19 101 PRO A O 1
ATOM 814 N N . MET A 1 102 ? 23.316 5.750 -44.718 1.00 77.69 102 MET A N 1
ATOM 815 C CA . MET A 1 102 ? 24.734 5.559 -45.064 1.00 77.69 102 MET A CA 1
ATOM 816 C C . MET A 1 102 ? 24.922 4.437 -46.090 1.00 77.69 102 MET A C 1
ATOM 818 O O . MET A 1 102 ? 25.664 4.625 -47.050 1.00 77.69 102 MET A O 1
ATOM 822 N N . TYR A 1 103 ? 24.222 3.309 -45.928 1.00 76.19 103 TYR A N 1
ATOM 823 C CA . TYR A 1 103 ? 24.250 2.216 -46.905 1.00 76.19 103 TYR A CA 1
ATOM 824 C C . TYR A 1 103 ? 23.688 2.648 -48.262 1.00 76.19 103 TYR A C 1
ATOM 826 O O . TYR A 1 103 ? 24.325 2.405 -49.284 1.00 76.19 103 TYR A O 1
ATOM 834 N N . GLN A 1 104 ? 22.563 3.370 -48.272 1.00 73.00 104 GLN A N 1
ATOM 835 C CA . GLN A 1 104 ? 21.991 3.920 -49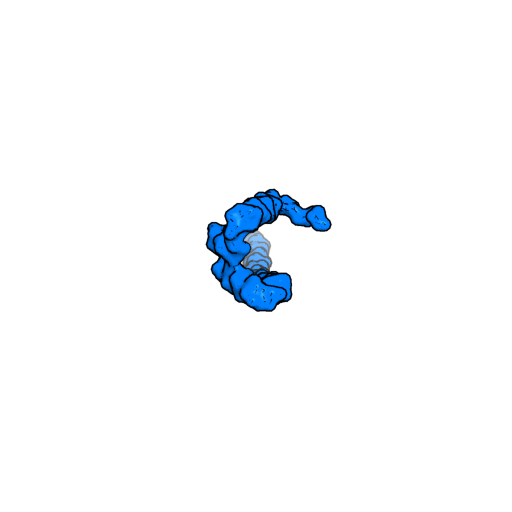.506 1.00 73.00 104 GLN A CA 1
ATOM 836 C C . GLN A 1 104 ? 22.954 4.891 -50.207 1.00 73.00 104 GLN A C 1
ATOM 838 O O . GLN A 1 104 ? 23.116 4.825 -51.419 1.00 73.00 104 GLN A O 1
ATOM 843 N N . ASN A 1 105 ? 23.650 5.756 -49.465 1.00 72.44 105 ASN A N 1
ATOM 844 C CA . ASN A 1 105 ? 24.634 6.675 -50.048 1.00 72.44 105 ASN A CA 1
ATOM 845 C C . ASN A 1 105 ? 25.915 5.969 -50.545 1.00 72.44 105 ASN A C 1
ATOM 847 O O . ASN A 1 105 ? 26.594 6.493 -51.431 1.00 72.44 105 ASN A O 1
ATOM 851 N N . MET A 1 106 ? 26.260 4.797 -49.997 1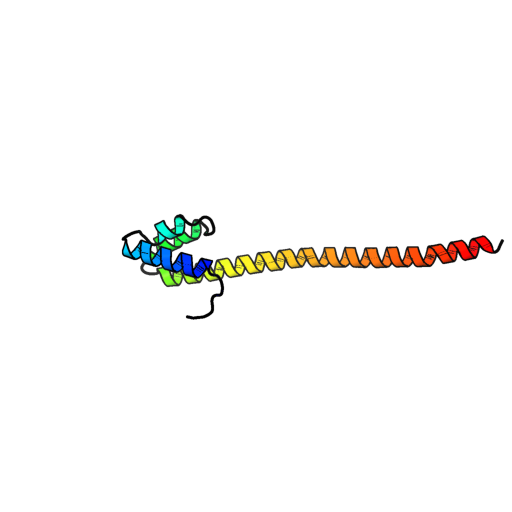.00 68.62 106 MET A N 1
ATOM 852 C CA . MET A 1 106 ? 27.386 3.978 -50.467 1.00 68.62 106 MET A CA 1
ATOM 853 C C . MET A 1 106 ? 27.057 3.182 -51.738 1.00 68.62 106 MET A C 1
ATOM 855 O O . MET A 1 106 ? 27.907 3.107 -52.620 1.00 68.62 106 MET A O 1
ATOM 859 N N . GLU A 1 107 ? 25.853 2.615 -51.862 1.00 59.56 107 GLU A N 1
ATOM 860 C CA . GLU A 1 107 ? 25.432 1.884 -53.074 1.00 59.56 107 GLU A CA 1
ATOM 861 C C . GLU A 1 107 ? 25.248 2.797 -54.295 1.00 59.56 107 GLU A C 1
ATOM 863 O O . GLU A 1 107 ? 25.423 2.349 -55.422 1.00 59.56 107 GLU A O 1
ATOM 868 N N . VAL A 1 108 ? 24.947 4.083 -54.094 1.00 57.34 108 VAL A N 1
ATOM 869 C CA . VAL A 1 108 ? 24.714 5.047 -55.189 1.00 57.34 108 VAL A CA 1
ATOM 870 C C . VAL A 1 108 ? 26.018 5.529 -55.863 1.00 57.34 108 VAL A C 1
ATOM 872 O O . VAL A 1 108 ? 25.962 6.229 -56.868 1.00 57.34 108 VAL A O 1
ATOM 875 N N . ASN A 1 109 ? 27.200 5.145 -55.360 1.00 51.88 109 ASN A N 1
ATOM 876 C CA . ASN A 1 109 ? 28.506 5.555 -55.905 1.00 51.88 109 ASN A CA 1
ATOM 877 C C . ASN A 1 109 ? 29.253 4.465 -56.710 1.00 51.88 109 ASN A C 1
ATOM 879 O O . ASN A 1 109 ? 30.476 4.552 -56.845 1.00 51.88 109 ASN A O 1
ATOM 883 N N . PHE A 1 110 ? 28.549 3.477 -57.271 1.00 49.25 110 PHE A N 1
ATOM 884 C CA . PHE A 1 110 ? 29.101 2.555 -58.277 1.00 49.25 110 PHE A CA 1
ATOM 885 C C . PHE A 1 110 ? 28.361 2.660 -59.611 1.00 49.25 110 PHE A C 1
ATOM 887 O O . PHE A 1 110 ? 27.110 2.643 -59.596 1.00 49.25 110 PHE A O 1
#

Solvent-accessible surface area (backbone atoms only — not comparable to full-atom values): 6274 Å² total; per-residue (Å²): 144,81,86,78,89,51,68,64,61,55,52,50,51,50,53,51,52,51,37,46,75,70,70,44,54,69,30,62,58,51,58,70,42,88,87,54,58,69,64,56,23,53,46,38,49,53,12,58,79,64,76,39,34,71,63,49,51,51,54,50,50,52,53,52,48,51,53,47,51,52,52,52,52,54,49,50,65,55,49,53,60,53,52,52,53,52,52,53,50,50,54,53,51,53,49,50,64,58,46,53,58,53,52,55,62,57,66,71,73,114

Radius of gyration: 28.29 Å; Cα contacts (8 Å, |Δi|>4): 44; chains: 1; bounding box: 58×28×84 Å